Protein AF-A0A7Y5KSB1-F1 (afdb_monomer_lite)

Radius of gyration: 16.38 Å; chains: 1; bounding box: 53×15×41 Å

Foldseek 3Di:
DLVLLVVLLVVLQVLQVVQVVQVVVVVVVVVVVDPDHGDRPACSSVVSLVVSCVVDCVPCNNVSCVSLVNRVSPVVVVVVVVVVVVVVPDDD

pLDDT: mean 87.83, std 6.91, range [57.19, 94.94]

Secondary structure (DSSP, 8-state):
-HHHHHHHHHHHHHHHHHHHHHHHHHHHHHHTT---------SHHHHHHHHHHHHHHHHHGGGGGHHHHH-HHHHHHHHHHHHHHHHHTS--

Structure (mmCIF, N/CA/C/O backbone):
data_AF-A0A7Y5KSB1-F1
#
_entry.id   AF-A0A7Y5KSB1-F1
#
loop_
_atom_site.group_PDB
_atom_site.id
_atom_site.type_symbol
_atom_site.label_atom_id
_atom_site.label_alt_id
_atom_site.label_comp_id
_atom_site.label_asym_id
_atom_site.label_entity_id
_atom_site.label_seq_id
_atom_site.pdbx_PDB_ins_code
_atom_site.Cartn_x
_atom_site.Cartn_y
_atom_site.Cartn_z
_atom_site.occupancy
_atom_site.B_iso_or_equiv
_atom_site.auth_seq_id
_atom_site.auth_comp_id
_atom_site.auth_asym_id
_atom_site.auth_atom_id
_atom_site.pdbx_PDB_model_num
ATOM 1 N N . MET A 1 1 ? 20.075 5.237 -12.815 1.00 66.56 1 MET A N 1
ATOM 2 C CA . MET A 1 1 ? 18.656 4.887 -12.552 1.00 66.56 1 MET A CA 1
ATOM 3 C C . MET A 1 1 ? 18.469 3.884 -11.409 1.00 66.56 1 MET A C 1
ATOM 5 O O . MET A 1 1 ? 17.534 4.065 -10.644 1.00 66.56 1 MET A O 1
ATOM 9 N N . LYS A 1 2 ? 19.374 2.905 -11.205 1.00 86.50 2 LYS A N 1
ATOM 10 C CA . LYS A 1 2 ? 19.299 1.925 -10.093 1.00 86.50 2 LYS A CA 1
ATOM 11 C C . LYS A 1 2 ? 19.089 2.542 -8.700 1.00 86.50 2 LYS A C 1
ATOM 13 O O . LYS A 1 2 ? 18.201 2.105 -7.984 1.00 86.50 2 LYS A O 1
ATOM 18 N N . LEU A 1 3 ? 19.871 3.565 -8.339 1.00 91.25 3 LEU A N 1
ATOM 19 C CA . LEU A 1 3 ? 19.765 4.228 -7.029 1.00 91.25 3 LEU A CA 1
ATOM 20 C C . LEU A 1 3 ? 18.414 4.929 -6.830 1.00 91.25 3 LEU A C 1
ATOM 22 O O . LEU A 1 3 ? 17.851 4.858 -5.746 1.00 91.25 3 LEU A O 1
ATOM 26 N N . ILE A 1 4 ? 17.871 5.548 -7.883 1.00 91.62 4 ILE A N 1
ATOM 27 C CA . ILE A 1 4 ? 16.554 6.202 -7.843 1.00 91.62 4 ILE A CA 1
ATOM 28 C C . ILE A 1 4 ? 15.452 5.151 -7.674 1.00 91.62 4 ILE A C 1
ATOM 30 O O . ILE A 1 4 ? 14.580 5.312 -6.826 1.00 91.62 4 ILE A O 1
ATOM 34 N N . ALA A 1 5 ? 15.517 4.048 -8.428 1.00 89.38 5 ALA A N 1
ATOM 35 C CA . ALA A 1 5 ? 14.573 2.943 -8.278 1.00 89.38 5 ALA A CA 1
ATOM 36 C C . ALA A 1 5 ? 14.617 2.360 -6.857 1.00 89.38 5 ALA A C 1
ATOM 38 O O . ALA A 1 5 ? 13.571 2.166 -6.241 1.00 89.38 5 ALA A O 1
ATOM 39 N N . LEU A 1 6 ? 15.815 2.154 -6.303 1.00 92.94 6 LEU A N 1
ATOM 40 C CA . LEU A 1 6 ? 15.978 1.665 -4.938 1.00 92.94 6 LEU A CA 1
ATOM 41 C C . LEU A 1 6 ? 15.414 2.655 -3.910 1.00 92.94 6 LEU A C 1
ATOM 43 O O . LEU A 1 6 ? 14.649 2.245 -3.046 1.00 92.94 6 LEU A O 1
ATOM 47 N N . ALA A 1 7 ? 15.718 3.949 -4.033 1.00 94.31 7 ALA A N 1
ATOM 48 C CA . ALA A 1 7 ? 15.186 4.979 -3.141 1.00 94.31 7 ALA A CA 1
ATOM 49 C C . ALA A 1 7 ? 13.648 5.010 -3.154 1.00 94.31 7 ALA A C 1
ATOM 51 O O . ALA A 1 7 ? 13.023 5.037 -2.096 1.00 94.31 7 ALA A O 1
ATOM 52 N N . LEU A 1 8 ? 13.032 4.929 -4.338 1.00 93.06 8 LEU A N 1
ATOM 53 C CA . LEU A 1 8 ? 11.575 4.866 -4.482 1.00 93.06 8 LEU A CA 1
ATOM 54 C C . LEU A 1 8 ? 10.983 3.586 -3.881 1.00 93.06 8 LEU A C 1
ATOM 56 O O . LEU A 1 8 ? 9.953 3.653 -3.219 1.00 93.06 8 LEU A O 1
ATOM 60 N N . ALA A 1 9 ? 11.634 2.433 -4.054 1.00 91.69 9 ALA A N 1
ATOM 61 C CA . ALA A 1 9 ? 11.191 1.188 -3.425 1.00 91.69 9 ALA A CA 1
ATOM 62 C C . ALA A 1 9 ? 11.283 1.256 -1.894 1.00 91.69 9 ALA A C 1
ATOM 64 O O . ALA A 1 9 ? 10.376 0.793 -1.204 1.00 91.69 9 ALA A O 1
ATOM 65 N N . THR A 1 10 ? 12.333 1.882 -1.358 1.00 94.44 10 THR A N 1
ATOM 66 C CA . THR A 1 10 ? 12.474 2.124 0.083 1.00 94.44 10 THR A CA 1
ATOM 67 C C . THR A 1 10 ? 11.368 3.042 0.598 1.00 94.44 10 THR A C 1
ATOM 69 O O . THR A 1 10 ? 10.751 2.734 1.613 1.00 94.44 10 THR A O 1
ATOM 72 N N . LE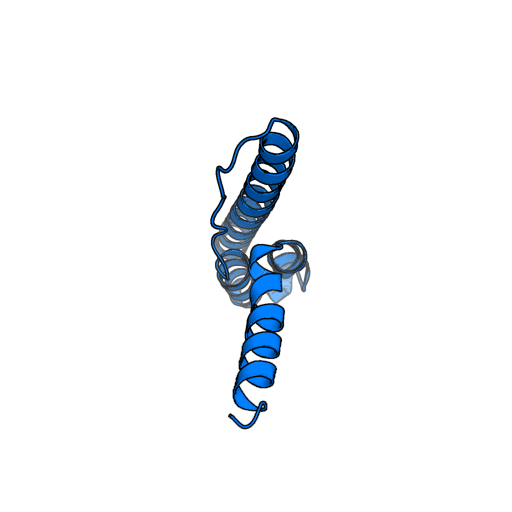U A 1 11 ? 11.052 4.130 -0.113 1.00 94.12 11 LEU A N 1
ATOM 73 C CA . LEU A 1 11 ? 9.924 4.998 0.242 1.00 94.12 11 LEU A CA 1
ATOM 74 C C . LEU A 1 11 ? 8.590 4.241 0.194 1.00 94.12 11 LEU A C 1
ATOM 76 O O . LEU A 1 11 ? 7.789 4.367 1.117 1.00 94.12 11 LEU A O 1
ATOM 80 N N . ALA A 1 12 ? 8.372 3.409 -0.829 1.00 94.06 12 ALA A N 1
ATOM 81 C CA . ALA A 1 12 ? 7.186 2.561 -0.925 1.00 94.06 12 ALA A CA 1
ATOM 82 C C . ALA A 1 12 ? 7.065 1.617 0.283 1.00 94.06 12 ALA A C 1
ATOM 84 O O . ALA A 1 12 ? 5.981 1.467 0.846 1.00 94.06 12 ALA A O 1
ATOM 85 N N . ALA A 1 13 ? 8.183 1.022 0.712 1.00 93.50 13 ALA A N 1
ATOM 86 C CA . ALA A 1 13 ? 8.239 0.151 1.883 1.00 93.50 13 ALA A CA 1
ATOM 87 C C . ALA A 1 13 ? 7.947 0.907 3.184 1.00 93.50 13 ALA A C 1
ATOM 89 O O . ALA A 1 13 ? 7.184 0.413 4.010 1.00 93.50 13 ALA A O 1
ATOM 90 N N . LEU A 1 14 ? 8.487 2.116 3.358 1.00 94.94 14 LEU A N 1
ATOM 91 C CA . LEU A 1 14 ? 8.202 2.950 4.530 1.00 94.94 14 LEU A CA 1
ATOM 92 C C . LEU A 1 14 ? 6.721 3.330 4.615 1.00 94.94 14 LEU A C 1
ATOM 94 O O . LEU A 1 14 ? 6.141 3.262 5.697 1.00 94.94 14 LEU A O 1
ATOM 98 N N . VAL A 1 15 ? 6.094 3.671 3.484 1.00 93.12 15 VAL A N 1
ATOM 99 C CA . VAL A 1 15 ? 4.648 3.933 3.428 1.00 93.12 15 VAL A CA 1
ATOM 100 C C . VAL A 1 15 ? 3.856 2.683 3.812 1.00 93.12 15 VAL A C 1
ATOM 102 O O . VAL A 1 15 ? 2.974 2.768 4.664 1.00 93.12 15 VAL A O 1
ATOM 105 N N . ALA A 1 16 ? 4.199 1.521 3.248 1.00 92.69 16 ALA A N 1
ATOM 106 C CA . ALA A 1 16 ? 3.532 0.259 3.564 1.00 92.69 16 ALA A CA 1
ATOM 107 C C . ALA A 1 16 ? 3.640 -0.087 5.060 1.00 92.69 16 ALA A C 1
ATOM 109 O O . ALA A 1 16 ? 2.639 -0.402 5.702 1.00 92.69 16 ALA A O 1
ATOM 110 N N . ILE A 1 17 ? 4.837 0.042 5.642 1.00 93.56 17 ILE A N 1
ATOM 111 C CA . ILE A 1 17 ? 5.069 -0.172 7.077 1.00 93.56 17 ILE A CA 1
ATOM 112 C C . ILE A 1 17 ? 4.260 0.828 7.908 1.00 93.56 17 ILE A C 1
ATOM 114 O O . ILE A 1 17 ? 3.626 0.427 8.881 1.00 93.56 17 ILE A O 1
ATOM 118 N N . GLY A 1 18 ? 4.244 2.107 7.525 1.00 91.75 18 GLY A N 1
ATOM 119 C CA . GLY A 1 18 ? 3.469 3.144 8.206 1.00 91.75 18 GLY A CA 1
ATOM 120 C C . GLY A 1 18 ? 1.970 2.841 8.219 1.00 91.75 18 GLY A C 1
ATOM 121 O O . GLY A 1 18 ? 1.343 2.914 9.275 1.00 91.75 18 GLY A O 1
ATOM 122 N N . ASN A 1 19 ? 1.419 2.418 7.079 1.00 92.81 19 ASN A N 1
ATOM 123 C CA . ASN A 1 19 ? 0.018 2.018 6.963 1.00 92.81 19 ASN A CA 1
ATOM 124 C C . ASN A 1 19 ? -0.293 0.782 7.826 1.00 92.81 19 ASN A C 1
ATOM 126 O O . ASN A 1 19 ? -1.285 0.779 8.556 1.00 92.81 19 ASN A O 1
ATOM 130 N N . ILE A 1 20 ? 0.567 -0.245 7.810 1.00 91.44 20 ILE A N 1
ATOM 131 C CA . ILE A 1 20 ? 0.410 -1.442 8.656 1.00 91.44 20 ILE A CA 1
ATOM 132 C C . ILE A 1 20 ? 0.466 -1.070 10.143 1.00 91.44 20 ILE A C 1
ATOM 134 O O . ILE A 1 20 ? -0.395 -1.490 10.917 1.00 91.44 20 ILE A O 1
ATOM 138 N N . ALA A 1 21 ? 1.446 -0.259 10.548 1.00 91.56 21 ALA A N 1
ATOM 139 C CA . ALA A 1 21 ? 1.625 0.171 11.930 1.00 91.56 21 ALA A CA 1
ATOM 140 C C . ALA A 1 21 ? 0.452 1.030 12.423 1.00 91.56 21 ALA A C 1
ATOM 142 O O . ALA A 1 21 ? -0.015 0.833 13.543 1.00 91.56 21 ALA A O 1
ATOM 143 N N . GLY A 1 22 ? -0.059 1.939 11.588 1.00 90.00 22 GLY A N 1
ATOM 144 C CA . GLY A 1 22 ? -1.223 2.762 11.911 1.00 90.00 22 GLY A CA 1
ATOM 145 C C . GLY A 1 22 ? -2.518 1.956 12.034 1.00 90.00 22 GLY A C 1
ATOM 146 O O . GLY A 1 22 ? -3.340 2.219 12.908 1.00 90.00 22 GLY A O 1
ATOM 147 N N . ILE A 1 23 ? -2.698 0.912 11.221 1.00 89.31 23 ILE A N 1
ATOM 148 C CA . ILE A 1 23 ? -3.828 -0.013 11.390 1.00 89.31 23 ILE A CA 1
ATOM 149 C C . ILE A 1 23 ? -3.656 -0.832 12.675 1.00 89.31 23 ILE A C 1
ATOM 151 O O . ILE A 1 23 ? -4.602 -0.970 13.453 1.00 89.31 23 ILE A O 1
ATOM 155 N N . ALA A 1 24 ? -2.453 -1.351 12.930 1.00 90.25 24 ALA A N 1
ATOM 156 C CA . ALA A 1 24 ? -2.161 -2.126 14.131 1.00 90.25 24 ALA A CA 1
ATOM 157 C C . ALA A 1 24 ? -2.368 -1.305 15.415 1.00 90.25 24 ALA A C 1
ATOM 159 O O . ALA A 1 24 ? -2.904 -1.835 16.393 1.00 90.25 24 ALA A O 1
ATOM 160 N N . SER A 1 25 ? -2.007 -0.016 15.414 1.00 91.25 25 SER A N 1
ATOM 161 C CA . SER A 1 25 ? -2.249 0.877 16.550 1.00 91.25 25 SER A CA 1
ATOM 162 C C . SER A 1 25 ? -3.741 1.092 16.790 1.00 91.25 25 SER A C 1
ATOM 164 O O . SER A 1 25 ? -4.179 0.949 17.924 1.00 91.25 25 SER A O 1
ATOM 166 N N . VAL A 1 26 ? -4.557 1.290 15.749 1.00 91.25 26 VAL A N 1
ATOM 167 C CA . VAL A 1 26 ? -6.021 1.382 15.910 1.00 91.25 26 VAL A CA 1
ATOM 168 C C . VAL A 1 26 ? -6.617 0.090 16.451 1.00 91.25 26 VAL A C 1
ATOM 170 O O . VAL A 1 26 ? -7.483 0.130 17.322 1.00 91.25 26 VAL A O 1
ATOM 173 N N . VAL A 1 27 ? -6.171 -1.070 15.964 1.00 90.06 27 VAL A N 1
ATOM 174 C CA . VAL A 1 27 ? -6.645 -2.363 16.482 1.00 90.06 27 VAL A CA 1
ATOM 175 C C . VAL A 1 27 ? -6.291 -2.513 17.963 1.00 90.06 27 VAL A C 1
ATOM 177 O O . VAL A 1 27 ? -7.119 -2.989 18.742 1.00 90.06 27 VAL A O 1
ATOM 180 N N . ARG A 1 28 ? -5.090 -2.085 18.369 1.00 91.75 28 ARG A N 1
ATOM 181 C CA . ARG A 1 28 ? -4.656 -2.083 19.770 1.00 91.75 28 ARG A CA 1
ATOM 182 C C . ARG A 1 28 ? -5.474 -1.109 20.620 1.00 91.75 28 ARG A C 1
ATOM 184 O O . ARG A 1 28 ? -5.980 -1.510 21.663 1.00 91.75 28 ARG A O 1
ATOM 191 N N . ASP A 1 29 ? -5.643 0.122 20.162 1.00 90.69 29 ASP A N 1
ATOM 192 C CA . ASP A 1 29 ? -6.346 1.191 20.871 1.00 90.69 29 ASP A CA 1
ATOM 193 C C . ASP A 1 29 ? -7.838 0.862 21.040 1.00 90.69 29 ASP A C 1
ATOM 195 O O . ASP A 1 29 ? -8.410 1.074 22.111 1.00 90.69 29 ASP A O 1
ATOM 199 N N . ARG A 1 30 ? -8.465 0.239 20.032 1.00 89.69 30 ARG A N 1
ATOM 200 C CA . ARG A 1 30 ? -9.854 -0.241 20.127 1.00 89.69 30 ARG A CA 1
ATOM 201 C C . ARG A 1 30 ? -10.041 -1.311 21.196 1.00 89.69 30 ARG A C 1
ATOM 203 O O . ARG A 1 30 ? -11.064 -1.310 21.872 1.00 89.69 30 ARG A O 1
ATOM 210 N N . ARG A 1 31 ? -9.058 -2.198 21.397 1.00 88.50 31 ARG A N 1
ATOM 211 C CA . ARG A 1 31 ? -9.096 -3.185 22.496 1.00 88.50 31 ARG A CA 1
ATOM 212 C C . ARG A 1 31 ? -9.043 -2.526 23.876 1.00 88.50 31 ARG A C 1
ATOM 214 O O . ARG A 1 31 ? -9.443 -3.149 24.850 1.00 88.50 31 ARG A O 1
ATOM 221 N N . GLN A 1 32 ? -8.574 -1.282 23.953 1.00 90.50 32 GLN A N 1
ATOM 222 C CA . GLN A 1 32 ? -8.507 -0.481 25.176 1.00 90.50 32 GLN A CA 1
ATOM 223 C C . GLN A 1 32 ? -9.690 0.498 25.313 1.00 90.50 32 GLN A C 1
ATOM 225 O O . GLN A 1 32 ? -9.679 1.346 26.198 1.00 90.50 32 GLN A O 1
ATOM 230 N N . GLY A 1 33 ? -10.709 0.400 24.449 1.00 89.19 33 GLY A N 1
ATOM 231 C CA . GLY A 1 33 ? -11.899 1.258 24.492 1.00 89.19 33 GLY A CA 1
ATOM 232 C C . GLY A 1 33 ? -11.733 2.628 23.825 1.00 89.19 33 GLY A C 1
ATOM 233 O O . GLY A 1 33 ? -12.625 3.467 23.927 1.00 89.19 33 GLY A O 1
ATOM 234 N N . SER A 1 34 ? -10.623 2.875 23.123 1.00 87.88 34 SER A N 1
ATOM 235 C CA . SER A 1 34 ? -10.406 4.121 22.383 1.00 87.88 34 SER A CA 1
ATOM 236 C C . SER A 1 34 ? -11.185 4.139 21.064 1.00 87.88 34 SER A C 1
ATOM 238 O O . SER A 1 34 ? -11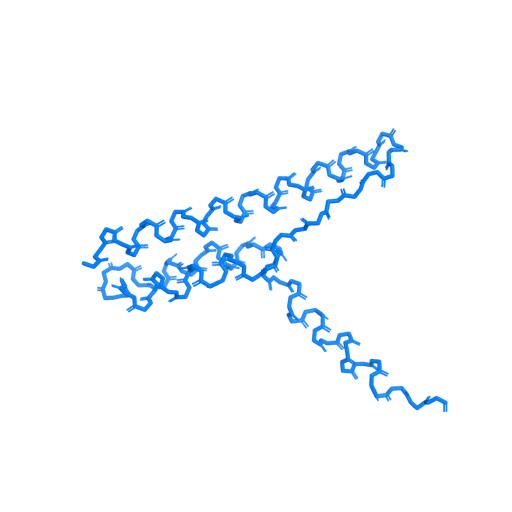.254 3.145 20.338 1.00 87.88 34 SER A O 1
ATOM 240 N N . THR A 1 35 ? -11.726 5.307 20.718 1.00 86.62 35 THR A N 1
ATOM 241 C CA . THR A 1 35 ? -12.398 5.579 19.437 1.00 86.62 35 THR A CA 1
ATOM 242 C C . THR A 1 35 ? -11.474 6.234 18.407 1.00 86.62 35 THR A C 1
ATOM 244 O O . THR A 1 35 ? -11.922 6.564 17.307 1.00 86.62 35 THR A O 1
ATOM 247 N N . ARG A 1 36 ? -10.184 6.424 18.730 1.00 81.44 36 ARG A N 1
ATOM 248 C CA . ARG A 1 36 ? -9.220 7.025 17.798 1.00 81.44 36 ARG A CA 1
ATOM 249 C C . ARG A 1 36 ? -9.079 6.164 16.543 1.00 81.44 36 ARG A C 1
ATOM 251 O O . ARG A 1 36 ? -8.846 4.958 16.609 1.00 81.44 36 ARG A O 1
ATOM 258 N N . GLY A 1 37 ? -9.252 6.808 15.393 1.00 80.12 37 GLY A N 1
ATOM 259 C CA . GLY A 1 37 ? -9.034 6.216 14.080 1.00 80.12 37 GLY A CA 1
ATOM 260 C C . GLY A 1 37 ? -7.650 6.549 13.527 1.00 80.12 37 GLY A C 1
ATOM 261 O O . GLY A 1 37 ? -6.980 7.467 13.993 1.00 80.12 37 GLY A O 1
ATOM 262 N N . TYR A 1 38 ? -7.260 5.817 12.491 1.00 84.12 38 TYR A N 1
ATOM 263 C CA . TYR A 1 38 ? -6.084 6.079 11.672 1.00 84.12 38 TYR A CA 1
ATOM 264 C C . TYR A 1 38 ? -6.549 6.210 10.228 1.00 84.12 38 TYR A C 1
ATOM 266 O O . TYR A 1 38 ? -7.354 5.401 9.762 1.00 84.12 38 TYR A O 1
ATOM 274 N N . SER A 1 39 ? -6.050 7.232 9.539 1.00 82.62 39 SER A N 1
ATOM 275 C CA . SER A 1 39 ? -6.245 7.385 8.103 1.00 82.62 39 SER A CA 1
ATOM 276 C C . SER A 1 39 ? -4.991 6.864 7.405 1.00 82.62 39 SER A C 1
ATOM 278 O O . SER A 1 39 ? -3.949 7.512 7.525 1.00 82.62 39 SER A O 1
ATOM 280 N N . PRO A 1 40 ? -5.055 5.725 6.69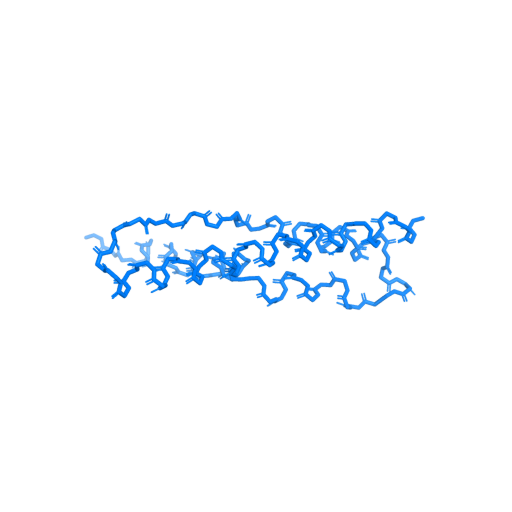2 1.00 81.19 40 PRO A N 1
ATOM 281 C CA . PRO A 1 40 ? -3.943 5.303 5.855 1.00 81.19 40 PRO A CA 1
ATOM 282 C C . PRO A 1 40 ? -3.707 6.335 4.753 1.00 81.19 40 PRO A C 1
ATOM 284 O O . PRO A 1 40 ? -4.611 7.095 4.396 1.00 81.19 40 PRO A O 1
ATOM 287 N N . VAL A 1 41 ? -2.495 6.347 4.204 1.00 84.44 41 VAL A N 1
ATOM 288 C CA . VAL A 1 41 ? -2.182 7.105 2.991 1.00 84.44 41 VAL A CA 1
ATOM 289 C C . VAL A 1 41 ? -2.383 6.155 1.810 1.00 84.44 41 VAL A C 1
ATOM 291 O O . VAL A 1 41 ? -1.497 5.338 1.533 1.00 84.44 41 VAL A O 1
ATOM 294 N N . PRO A 1 42 ? -3.557 6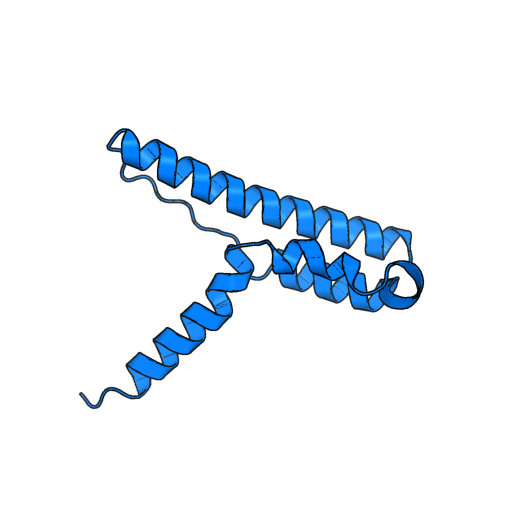.176 1.147 1.00 79.44 42 PRO A N 1
ATOM 295 C CA . PRO A 1 42 ? -3.845 5.232 0.080 1.00 79.44 42 PRO A CA 1
ATOM 296 C C . PRO A 1 42 ? -2.959 5.521 -1.131 1.00 79.44 42 PRO A C 1
ATOM 298 O O . PRO A 1 42 ? -2.553 6.660 -1.360 1.00 79.44 42 PRO A O 1
ATOM 301 N N . LEU A 1 43 ? -2.697 4.488 -1.933 1.00 83.44 43 LEU A N 1
ATOM 302 C CA . LEU A 1 43 ? -2.026 4.558 -3.242 1.00 83.44 43 LEU A CA 1
ATOM 303 C C . LEU A 1 43 ? -0.567 5.031 -3.266 1.00 83.44 43 LEU A C 1
ATOM 305 O O . LEU A 1 43 ? 0.103 4.827 -4.276 1.00 83.44 43 LEU A O 1
ATOM 309 N N . LEU A 1 44 ? -0.043 5.631 -2.199 1.00 89.00 44 LEU A N 1
ATOM 310 C CA . LEU A 1 44 ? 1.291 6.222 -2.239 1.00 89.00 44 LEU A CA 1
ATOM 311 C C . LEU A 1 44 ? 2.393 5.154 -2.362 1.00 89.00 44 LEU A C 1
ATOM 313 O O . LEU A 1 44 ? 3.324 5.328 -3.149 1.00 89.00 44 LEU A O 1
ATOM 317 N N . SER A 1 45 ? 2.249 4.009 -1.684 1.00 88.94 45 SER A N 1
ATOM 318 C CA . SER A 1 45 ? 3.153 2.864 -1.876 1.00 88.94 45 SER A CA 1
ATOM 319 C C . SER A 1 45 ? 3.067 2.302 -3.297 1.00 88.94 45 SER A C 1
ATOM 321 O O . SER A 1 45 ? 4.100 1.993 -3.886 1.00 88.94 45 SER A O 1
ATOM 323 N N . LEU A 1 46 ? 1.867 2.242 -3.891 1.00 90.31 46 LEU A N 1
ATOM 324 C CA . LEU A 1 46 ? 1.660 1.802 -5.272 1.00 90.31 46 LEU A CA 1
ATOM 325 C C . LEU A 1 46 ? 2.352 2.721 -6.277 1.00 90.31 46 LEU A C 1
ATOM 327 O O . LEU A 1 46 ? 3.060 2.228 -7.152 1.00 90.31 46 LEU A O 1
ATOM 331 N N . ILE A 1 47 ? 2.191 4.038 -6.138 1.00 92.75 47 ILE A N 1
ATOM 332 C CA . ILE A 1 47 ? 2.822 5.025 -7.022 1.00 92.75 47 ILE A CA 1
ATOM 333 C C . ILE A 1 47 ? 4.347 4.896 -6.947 1.00 92.75 47 ILE A C 1
ATOM 335 O O . ILE A 1 47 ? 5.014 4.808 -7.982 1.00 92.75 47 ILE A O 1
ATOM 339 N N . PHE A 1 48 ? 4.910 4.825 -5.740 1.00 93.19 48 PHE A N 1
ATOM 340 C CA . PHE A 1 48 ? 6.353 4.678 -5.561 1.00 93.19 48 PHE A CA 1
ATOM 341 C C . PHE A 1 48 ? 6.881 3.342 -6.092 1.00 93.19 48 PHE A C 1
ATOM 343 O O . PHE A 1 48 ? 7.884 3.331 -6.805 1.00 93.19 48 PHE A O 1
ATOM 350 N N . SER A 1 49 ? 6.188 2.232 -5.835 1.00 92.81 4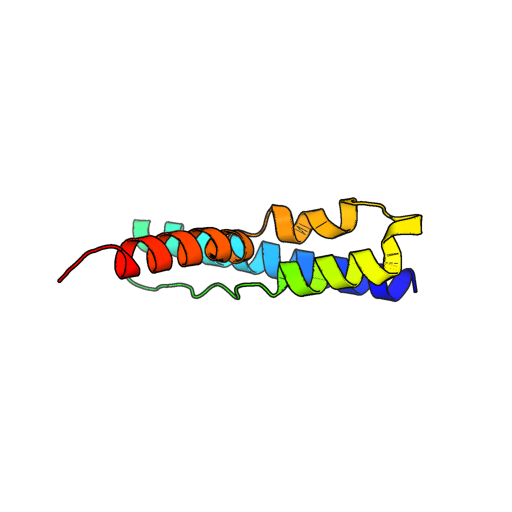9 SER A N 1
ATOM 351 C CA . SER A 1 49 ? 6.556 0.914 -6.361 1.00 92.81 49 SER A CA 1
ATOM 352 C C . SER A 1 49 ? 6.461 0.832 -7.886 1.00 92.81 49 SER A C 1
ATOM 354 O O . SER A 1 49 ? 7.375 0.309 -8.522 1.00 92.81 49 SER A O 1
ATOM 356 N N . ALA A 1 50 ? 5.401 1.368 -8.497 1.00 92.75 50 ALA A N 1
ATOM 357 C CA . ALA A 1 50 ? 5.236 1.380 -9.951 1.00 92.75 50 ALA A CA 1
ATOM 358 C C . ALA A 1 50 ? 6.316 2.232 -10.633 1.00 92.75 50 ALA A C 1
ATOM 360 O O . ALA A 1 50 ? 6.911 1.809 -11.625 1.00 92.75 50 ALA A O 1
ATOM 361 N N . THR A 1 51 ? 6.625 3.397 -10.059 1.00 92.25 51 THR A N 1
ATOM 362 C CA . THR A 1 51 ? 7.680 4.286 -10.566 1.00 92.25 51 THR A CA 1
ATOM 363 C C . THR A 1 51 ? 9.059 3.650 -10.394 1.00 92.25 51 THR A C 1
ATOM 365 O O . THR A 1 51 ? 9.870 3.655 -11.317 1.00 92.25 51 THR A O 1
ATOM 368 N N . SER A 1 52 ? 9.317 3.027 -9.241 1.00 93.88 52 SER A N 1
ATOM 369 C CA . SER A 1 52 ? 10.534 2.250 -8.998 1.00 93.88 52 SER A CA 1
ATOM 370 C C . SER A 1 52 ? 10.704 1.138 -10.035 1.00 93.88 52 SER A C 1
ATOM 372 O O . SER A 1 52 ? 11.765 1.024 -10.654 1.00 93.88 52 SER A O 1
ATOM 374 N N . TRP A 1 53 ? 9.646 0.361 -10.285 1.00 94.44 53 TRP A N 1
ATOM 375 C CA . TRP A 1 53 ? 9.645 -0.706 -11.278 1.00 94.44 53 TRP A CA 1
ATOM 376 C C . TRP A 1 53 ? 9.921 -0.171 -12.686 1.00 94.44 53 TRP A C 1
ATOM 378 O O . TRP A 1 53 ? 10.837 -0.655 -13.346 1.00 94.44 53 TRP A O 1
ATOM 388 N N . ALA A 1 54 ? 9.237 0.888 -13.123 1.00 92.94 54 ALA A N 1
ATOM 389 C CA . ALA A 1 54 ? 9.479 1.493 -14.434 1.00 92.94 54 ALA A CA 1
ATOM 390 C C . ALA A 1 54 ? 10.963 1.866 -14.641 1.00 92.94 54 ALA A C 1
ATOM 392 O O . ALA A 1 54 ? 11.527 1.601 -15.702 1.00 92.94 54 ALA A O 1
ATOM 393 N N . LEU A 1 55 ? 11.624 2.389 -13.601 1.00 91.75 55 LEU A N 1
ATOM 394 C CA . LEU A 1 55 ? 13.019 2.842 -13.653 1.00 91.75 55 LEU A CA 1
ATOM 395 C C . LEU A 1 55 ? 14.065 1.739 -13.381 1.00 91.75 55 LEU A C 1
ATOM 397 O O . LEU A 1 55 ? 15.252 1.956 -13.636 1.00 91.75 55 LEU A O 1
ATOM 401 N N . GLY A 1 56 ? 13.663 0.591 -12.821 1.00 90.00 56 GLY A N 1
ATOM 402 C CA . GLY A 1 56 ? 14.577 -0.430 -12.288 1.00 90.00 56 GLY A CA 1
ATOM 403 C C . GLY A 1 56 ? 14.237 -1.888 -12.615 1.00 90.00 56 GLY A C 1
ATOM 404 O O . GLY A 1 56 ? 14.958 -2.781 -12.160 1.00 90.00 56 GLY A O 1
ATOM 405 N N . HIS A 1 57 ? 13.179 -2.157 -13.390 1.00 91.75 57 HIS A N 1
ATOM 406 C CA . HIS A 1 57 ? 12.686 -3.514 -13.663 1.00 91.75 57 HIS A CA 1
ATOM 407 C C . HIS A 1 57 ? 13.731 -4.432 -14.306 1.00 91.75 57 HIS A C 1
ATOM 409 O O . HIS A 1 57 ? 13.744 -5.624 -14.018 1.00 91.75 57 HIS A O 1
ATOM 415 N N . THR A 1 58 ? 14.636 -3.896 -15.126 1.00 90.88 58 THR A N 1
ATOM 416 C CA . THR A 1 58 ? 15.711 -4.667 -15.776 1.00 90.88 58 THR A CA 1
ATOM 417 C C . THR A 1 58 ? 16.726 -5.246 -14.790 1.00 90.88 58 THR A C 1
ATOM 419 O O . THR A 1 58 ? 17.428 -6.195 -15.124 1.00 90.88 58 THR A O 1
ATOM 422 N N . HIS A 1 59 ? 16.816 -4.693 -13.577 1.00 88.94 59 HIS A N 1
ATOM 423 C CA . HIS A 1 59 ? 17.795 -5.102 -12.568 1.00 88.94 59 HIS A CA 1
ATOM 424 C C . HIS A 1 59 ? 17.172 -5.823 -11.377 1.00 88.94 59 HIS A C 1
ATOM 426 O O . HIS A 1 59 ? 17.751 -6.779 -10.873 1.00 88.94 59 HIS A O 1
ATOM 432 N N . PHE A 1 60 ? 16.008 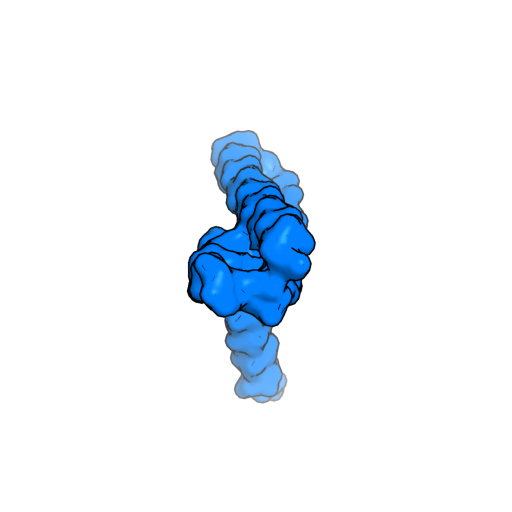-5.363 -10.923 1.00 87.75 60 PHE A N 1
ATOM 433 C CA . PHE A 1 60 ? 15.359 -5.878 -9.713 1.00 87.75 60 PHE A CA 1
ATOM 434 C C . PHE A 1 60 ? 14.072 -6.656 -10.018 1.00 87.75 60 PHE A C 1
ATOM 436 O O . PHE A 1 60 ? 13.465 -7.235 -9.118 1.00 87.75 60 PHE A O 1
ATOM 443 N N . GLY A 1 61 ? 13.636 -6.695 -11.280 1.00 90.19 61 GLY A N 1
ATOM 444 C CA . GLY A 1 61 ? 12.433 -7.409 -11.691 1.00 90.19 61 GLY A CA 1
ATOM 445 C C . GLY A 1 61 ? 11.176 -6.905 -10.981 1.00 90.19 61 GLY A C 1
ATOM 446 O O . GLY A 1 61 ? 11.044 -5.728 -10.652 1.00 90.19 61 GLY A O 1
ATOM 447 N N . ARG A 1 62 ? 10.228 -7.817 -10.741 1.00 91.94 62 ARG A N 1
ATOM 448 C CA . ARG A 1 62 ? 8.932 -7.514 -10.107 1.00 91.94 62 ARG A CA 1
ATOM 449 C C . ARG A 1 62 ? 9.018 -7.284 -8.593 1.00 91.94 62 ARG A C 1
ATOM 451 O O . ARG A 1 62 ? 8.037 -6.843 -8.006 1.00 91.94 62 ARG A O 1
ATOM 458 N N . TRP A 1 63 ? 10.173 -7.520 -7.967 1.00 92.31 63 TRP A N 1
ATOM 459 C CA . TRP A 1 63 ? 10.360 -7.343 -6.521 1.00 92.31 63 TRP A CA 1
ATOM 460 C C . TRP A 1 63 ? 10.108 -5.906 -6.049 1.00 92.31 63 TRP A C 1
ATOM 462 O O . TRP A 1 63 ? 9.668 -5.698 -4.924 1.00 92.31 63 TRP A O 1
ATOM 472 N N . LEU A 1 64 ? 10.292 -4.913 -6.923 1.00 91.00 64 LEU A N 1
ATOM 473 C CA . LEU A 1 64 ? 10.018 -3.501 -6.622 1.00 91.00 64 LEU A CA 1
ATOM 474 C C . LEU A 1 64 ? 8.524 -3.201 -6.390 1.00 91.00 64 LEU A C 1
ATOM 476 O O . LEU A 1 64 ? 8.184 -2.162 -5.825 1.00 91.00 64 LEU A O 1
ATOM 480 N N . LEU A 1 65 ? 7.634 -4.118 -6.784 1.00 92.62 65 LEU A N 1
ATOM 481 C CA . LEU A 1 65 ? 6.190 -4.029 -6.551 1.00 92.62 65 LEU A CA 1
ATOM 482 C C . LEU A 1 65 ? 5.756 -4.642 -5.214 1.00 92.62 65 LEU A C 1
ATOM 484 O O . LEU A 1 65 ? 4.605 -4.471 -4.814 1.00 92.62 65 LEU A O 1
ATOM 488 N N . LEU A 1 66 ? 6.660 -5.334 -4.511 1.00 92.81 66 LEU A N 1
ATOM 489 C CA . LEU A 1 66 ? 6.352 -6.007 -3.251 1.00 92.81 66 LEU A CA 1
ATOM 490 C C . LEU A 1 66 ? 5.790 -5.051 -2.180 1.00 92.81 66 LEU A C 1
ATOM 492 O O . LEU A 1 66 ? 4.781 -5.415 -1.580 1.00 92.81 66 LEU A O 1
ATOM 496 N N . PRO A 1 67 ? 6.343 -3.836 -1.963 1.00 91.69 67 PRO A N 1
ATOM 497 C CA . PRO A 1 67 ? 5.795 -2.908 -0.973 1.00 91.69 67 PRO A CA 1
ATOM 498 C C . PRO A 1 67 ? 4.323 -2.562 -1.210 1.00 91.69 67 PRO A C 1
ATOM 500 O O . PRO A 1 67 ? 3.524 -2.596 -0.281 1.00 91.69 67 PRO A O 1
ATOM 503 N N . ALA A 1 68 ? 3.945 -2.296 -2.460 1.00 91.19 68 ALA A N 1
ATOM 504 C CA . ALA A 1 68 ? 2.559 -2.027 -2.822 1.00 91.19 68 ALA A CA 1
ATOM 505 C C . ALA A 1 68 ? 1.659 -3.263 -2.691 1.00 91.19 68 ALA A C 1
ATOM 507 O O . ALA A 1 68 ? 0.489 -3.137 -2.337 1.00 91.19 68 ALA A O 1
ATOM 508 N N . ALA A 1 69 ? 2.196 -4.458 -2.958 1.00 90.44 69 ALA A N 1
ATOM 509 C CA . ALA A 1 69 ? 1.450 -5.706 -2.849 1.00 90.44 69 ALA A CA 1
ATOM 510 C C . ALA A 1 69 ? 1.077 -6.056 -1.401 1.00 90.44 69 ALA A C 1
ATOM 512 O O . ALA A 1 69 ? 0.044 -6.685 -1.197 1.00 90.44 69 ALA A O 1
ATOM 513 N N . ILE A 1 70 ? 1.883 -5.651 -0.413 1.00 92.25 70 ILE A N 1
ATOM 514 C CA . ILE A 1 70 ? 1.630 -5.915 1.015 1.00 92.25 70 ILE A CA 1
ATOM 515 C C . ILE A 1 70 ? 0.966 -4.746 1.752 1.00 92.25 70 ILE A C 1
ATOM 517 O O . ILE A 1 70 ? 0.593 -4.908 2.910 1.00 92.25 70 ILE A O 1
ATOM 521 N N . ASP A 1 71 ? 0.842 -3.576 1.121 1.00 91.12 71 ASP A N 1
ATOM 522 C CA . ASP A 1 71 ? 0.268 -2.386 1.749 1.00 91.12 71 ASP A CA 1
ATOM 523 C C . ASP A 1 71 ? -1.272 -2.444 1.767 1.00 91.12 71 ASP A C 1
ATOM 525 O O . ASP A 1 71 ? -1.904 -2.337 0.706 1.00 91.12 71 ASP A O 1
ATOM 529 N N . PRO A 1 72 ? -1.911 -2.500 2.952 1.00 85.19 72 PRO A N 1
ATOM 530 C CA . PRO A 1 72 ? -3.367 -2.447 3.064 1.00 85.19 72 PRO A CA 1
ATOM 531 C C . PRO A 1 72 ? -3.964 -1.172 2.452 1.00 85.19 72 PRO A C 1
ATOM 533 O O . PRO A 1 72 ? -5.077 -1.204 1.927 1.00 85.19 72 PRO A O 1
ATOM 536 N N . GLY A 1 73 ? -3.222 -0.058 2.472 1.00 85.19 73 GLY A N 1
ATOM 537 C CA . GLY A 1 73 ? -3.628 1.203 1.850 1.00 85.19 73 GLY A CA 1
ATOM 538 C C . GLY A 1 73 ? -3.775 1.101 0.329 1.00 85.19 73 GLY A C 1
ATOM 539 O O . GLY A 1 73 ? -4.617 1.784 -0.254 1.00 85.19 73 GLY A O 1
ATOM 540 N N . THR A 1 74 ? -3.025 0.205 -0.318 1.00 88.31 74 THR A N 1
ATOM 541 C CA . THR A 1 74 ? -3.180 -0.096 -1.749 1.00 88.31 74 THR A CA 1
ATOM 542 C C . THR A 1 74 ? -4.395 -0.989 -1.999 1.00 88.31 74 THR A C 1
ATOM 544 O O . THR A 1 74 ? -5.137 -0.774 -2.958 1.00 88.31 74 THR A O 1
ATOM 547 N N . TRP A 1 75 ? -4.670 -1.948 -1.112 1.00 86.00 75 TRP A N 1
ATOM 548 C CA . TRP A 1 75 ? -5.826 -2.846 -1.237 1.00 86.00 75 TRP A CA 1
ATOM 549 C C . TRP A 1 75 ? -7.169 -2.138 -1.062 1.00 86.00 75 TRP A C 1
ATOM 551 O O . TRP A 1 75 ? -8.185 -2.604 -1.577 1.00 86.00 75 TRP A O 1
ATOM 561 N N . MET A 1 76 ? -7.194 -0.991 -0.378 1.00 81.94 76 MET A N 1
ATOM 562 C CA . MET A 1 76 ? -8.417 -0.202 -0.228 1.00 81.94 76 MET A CA 1
ATOM 563 C C . MET A 1 76 ? -8.996 0.276 -1.564 1.00 81.94 76 MET A C 1
ATOM 565 O O . MET A 1 76 ? -10.192 0.531 -1.640 1.00 81.94 76 MET A O 1
ATOM 569 N N . VAL A 1 77 ? -8.194 0.370 -2.624 1.00 81.88 77 VAL A N 1
ATOM 570 C CA . VAL A 1 77 ? -8.628 0.895 -3.926 1.00 81.88 77 VAL A CA 1
ATOM 571 C C . VAL A 1 77 ? -9.581 -0.047 -4.663 1.00 81.88 77 VAL A C 1
ATOM 573 O O . VAL A 1 77 ? -10.689 0.391 -4.980 1.00 81.88 77 VAL A O 1
ATOM 576 N N . PRO A 1 78 ? -9.243 -1.330 -4.910 1.00 81.69 78 PRO A N 1
ATOM 577 C CA . PRO A 1 78 ? -10.203 -2.261 -5.499 1.00 81.69 78 PRO A CA 1
ATOM 578 C C . PRO A 1 78 ? -11.438 -2.441 -4.608 1.00 81.69 78 PRO A C 1
ATOM 580 O O . PRO A 1 78 ? -12.549 -2.529 -5.123 1.00 81.69 78 PRO A O 1
ATOM 583 N N . VAL A 1 79 ? -11.279 -2.415 -3.280 1.00 82.81 79 VAL A N 1
ATOM 584 C CA . VAL A 1 79 ? -12.412 -2.487 -2.344 1.00 82.81 79 VAL A CA 1
ATOM 585 C C . VAL A 1 79 ? -13.337 -1.277 -2.503 1.00 82.81 79 VAL A C 1
ATOM 587 O O . VAL A 1 79 ? -14.547 -1.448 -2.650 1.00 82.81 79 VAL A O 1
ATOM 590 N N . ALA A 1 80 ? -12.790 -0.061 -2.529 1.00 82.75 80 ALA A N 1
ATOM 591 C CA . ALA A 1 80 ? -13.561 1.161 -2.735 1.00 82.75 80 ALA A CA 1
ATOM 592 C C . ALA A 1 80 ? -14.271 1.156 -4.095 1.00 82.75 80 ALA A C 1
ATOM 594 O O . ALA A 1 80 ? -15.448 1.502 -4.166 1.00 82.75 80 ALA A O 1
ATOM 595 N N . LEU A 1 81 ? -13.596 0.700 -5.154 1.00 85.25 81 LEU A N 1
ATOM 596 C CA . LEU A 1 81 ? -14.183 0.585 -6.487 1.00 85.25 81 LEU A CA 1
ATOM 597 C C . LEU A 1 81 ? -15.381 -0.375 -6.502 1.00 85.25 81 LEU A C 1
ATOM 599 O O . LEU A 1 81 ? -16.442 -0.021 -7.011 1.00 85.25 81 LEU A O 1
ATOM 603 N N . VAL A 1 82 ? -15.247 -1.559 -5.897 1.00 86.62 82 VAL A N 1
ATOM 604 C CA . VAL A 1 82 ? -16.346 -2.535 -5.791 1.00 86.62 82 VAL A CA 1
ATOM 605 C C . VAL A 1 82 ? -17.526 -1.960 -5.003 1.00 86.62 82 VAL A C 1
ATOM 607 O O . VAL A 1 82 ? -18.678 -2.131 -5.403 1.00 86.62 82 VAL A O 1
ATOM 610 N N . LEU A 1 83 ? -17.260 -1.249 -3.903 1.00 84.31 83 LEU A N 1
ATOM 611 C CA . LEU A 1 83 ? -18.306 -0.620 -3.092 1.00 84.31 83 LEU A CA 1
ATOM 612 C C . LEU A 1 83 ? -19.034 0.502 -3.843 1.00 84.31 83 LEU A C 1
ATOM 614 O O . LEU A 1 83 ? -20.260 0.585 -3.765 1.00 84.31 83 LEU A O 1
ATOM 618 N N . LEU A 1 84 ? -18.304 1.330 -4.595 1.00 86.88 84 LEU A N 1
ATOM 619 C CA . LEU A 1 84 ? -18.886 2.377 -5.437 1.00 86.88 84 LEU A CA 1
ATOM 620 C C . LEU A 1 84 ? -19.771 1.774 -6.529 1.00 86.88 84 LEU A C 1
ATOM 622 O O . LEU A 1 84 ? -20.931 2.161 -6.642 1.00 86.88 84 LEU A O 1
ATOM 626 N N . LEU A 1 85 ? -19.272 0.772 -7.258 1.00 88.06 85 LEU A N 1
ATOM 627 C CA . LEU A 1 85 ? -20.038 0.081 -8.298 1.00 88.06 85 LEU A CA 1
ATOM 628 C C . LEU A 1 85 ? -21.319 -0.542 -7.733 1.00 88.06 85 LEU A C 1
ATOM 630 O O . LEU A 1 85 ? -22.396 -0.373 -8.300 1.00 88.06 85 LEU A O 1
ATOM 634 N N . ARG A 1 86 ? -21.236 -1.205 -6.573 1.00 84.31 86 ARG A N 1
ATOM 635 C CA . ARG A 1 86 ? -22.409 -1.788 -5.908 1.00 84.31 86 ARG A CA 1
ATOM 636 C C . ARG A 1 86 ? -23.449 -0.733 -5.530 1.00 84.31 86 ARG A C 1
ATOM 638 O O . ARG A 1 86 ? -24.643 -0.988 -5.670 1.00 84.31 86 ARG A O 1
ATOM 645 N N . ASN A 1 87 ? -23.013 0.423 -5.036 1.00 81.00 87 ASN A N 1
ATOM 646 C CA . ASN A 1 87 ? -23.918 1.498 -4.635 1.00 81.00 87 ASN A CA 1
ATOM 647 C C . ASN A 1 87 ? -24.546 2.208 -5.841 1.00 81.00 87 ASN A C 1
ATOM 649 O O . ASN A 1 87 ? -25.705 2.598 -5.761 1.00 81.00 87 ASN A O 1
ATOM 653 N N . SER A 1 88 ? -23.829 2.321 -6.961 1.00 78.06 88 SER A N 1
ATOM 654 C CA . SER A 1 88 ? -24.370 2.852 -8.219 1.00 78.06 88 SER A CA 1
ATOM 655 C C . SER A 1 88 ? -25.393 1.921 -8.880 1.00 78.06 88 SER A C 1
ATOM 657 O O . SER A 1 88 ? -26.254 2.394 -9.613 1.00 78.06 88 SER A O 1
ATOM 659 N N . LEU A 1 89 ? -25.317 0.613 -8.619 1.00 73.12 89 LEU A N 1
ATOM 660 C CA . LEU A 1 89 ? -26.211 -0.405 -9.186 1.00 73.12 89 LEU A CA 1
ATOM 661 C C . LEU A 1 89 ? -27.448 -0.705 -8.324 1.00 73.12 89 LEU A C 1
ATOM 663 O O . LEU A 1 89 ? -28.281 -1.514 -8.728 1.00 73.12 89 LEU A O 1
ATOM 667 N N . ARG A 1 90 ? -27.593 -0.088 -7.143 1.00 67.25 90 ARG A N 1
ATOM 668 C CA . ARG A 1 90 ? -28.836 -0.167 -6.363 1.00 67.25 90 ARG A CA 1
ATOM 669 C C . ARG A 1 90 ? -29.820 0.891 -6.880 1.00 67.25 90 ARG A C 1
ATOM 671 O O . ARG A 1 90 ? -29.570 2.072 -6.634 1.00 67.25 90 ARG A O 1
ATOM 678 N N . PRO A 1 91 ? -30.914 0.513 -7.575 1.00 57.19 91 PRO A N 1
ATOM 679 C CA . PRO A 1 91 ? -31.975 1.464 -7.880 1.00 57.19 91 PRO A CA 1
ATOM 680 C C . PRO A 1 91 ? -32.550 1.987 -6.557 1.00 57.19 91 PRO A C 1
ATOM 682 O O . PRO A 1 91 ? -32.752 1.209 -5.620 1.00 57.19 91 PRO A O 1
ATOM 685 N N . ARG A 1 92 ? -32.699 3.311 -6.469 1.00 61.31 92 ARG A N 1
ATOM 686 C CA . ARG A 1 92 ? -33.357 3.987 -5.346 1.00 61.31 92 ARG A CA 1
ATOM 687 C C . ARG A 1 92 ? -34.832 3.626 -5.287 1.00 61.31 92 ARG A C 1
ATOM 689 O O . ARG A 1 92 ? -35.430 3.506 -6.378 1.00 61.31 92 ARG A O 1
#

Sequence (92 aa):
MKLIALALATLAALVAIGNIAGIASVVRDRRQGSTRGYSPVPLLSLIFSATSWALGHTHFGRWLLLPAAIDPGTWMVPVALVLLLRNSLRPR